Protein AF-A0A923R232-F1 (afdb_monomer_lite)

Secondary structure (DSSP, 8-state):
------HHHHHHHHHHHHHHHHTEEEEEEETTEE--EE-SSSTT-EEEEEESSHHHHHHH--GGGTT-EEEEEEHHHIIIIIIHHHHHTT-EEEES--TTS--EEEEHHHHHHHHHHHHHHTT-----SSSSSHHHHHHHHHHHHHHHHHHT-

Foldseek 3Di:
DDDPPDPQNVLLVVLLLLCLVVQKKKFWAAPVGTDKDDDPVDPPEIEGEIESDQVLNCLLCDDVNVRTHIDIDGNLCLLPPVLVVCQVVRYWYFYSAHNVRDHDTHRSLVSSLSSLVSCVVVVHADDHPPDPGSVRSNVVSVVVVVVVVVVVD

Structure (mmCIF, N/CA/C/O backbone):
data_AF-A0A923R232-F1
#
_entry.id   AF-A0A923R232-F1
#
loop_
_atom_site.group_PDB
_atom_site.id
_atom_site.type_symbol
_atom_site.label_atom_id
_atom_site.label_alt_id
_atom_site.label_comp_id
_atom_site.label_asym_id
_atom_site.label_entity_id
_atom_site.label_seq_id
_atom_site.pdbx_PDB_ins_code
_atom_site.Cartn_x
_atom_site.Cartn_y
_atom_site.Cartn_z
_atom_site.occupancy
_atom_site.B_iso_or_equiv
_atom_site.auth_seq_id
_atom_site.auth_comp_id
_atom_site.auth_asym_id
_atom_site.auth_atom_id
_atom_site.pdbx_PDB_model_num
ATOM 1 N N . MET A 1 1 ? -22.777 20.185 -8.044 1.00 39.91 1 MET A N 1
ATOM 2 C CA . MET A 1 1 ? -23.001 18.765 -8.375 1.00 39.91 1 MET A CA 1
ATOM 3 C C . MET A 1 1 ? -22.036 18.457 -9.513 1.00 39.91 1 MET A C 1
ATOM 5 O O . MET A 1 1 ? -22.392 18.659 -10.659 1.00 39.91 1 MET A O 1
ATOM 9 N N . SER A 1 2 ? -20.731 18.478 -9.242 1.00 53.06 2 SER A N 1
ATOM 10 C CA . SER A 1 2 ? -19.903 17.450 -8.578 1.00 53.06 2 SER A CA 1
ATOM 11 C C . SER A 1 2 ? -19.350 16.482 -9.621 1.00 53.06 2 SER A C 1
ATOM 13 O O . SER A 1 2 ? -20.073 16.134 -10.548 1.00 53.06 2 SER A O 1
ATOM 15 N N . ILE A 1 3 ? -18.122 16.018 -9.378 1.00 48.78 3 ILE A N 1
ATOM 16 C CA . ILE A 1 3 ? -17.389 14.970 -10.102 1.00 48.78 3 ILE A CA 1
ATOM 17 C C . ILE A 1 3 ? -16.492 15.502 -11.235 1.00 48.78 3 ILE A C 1
ATOM 19 O O . ILE A 1 3 ? -16.703 15.258 -12.417 1.00 48.78 3 ILE A O 1
ATOM 23 N N . ALA A 1 4 ? -15.443 16.217 -10.845 1.00 46.03 4 ALA A N 1
ATOM 24 C CA . ALA A 1 4 ? -14.109 15.815 -11.273 1.00 46.03 4 ALA A CA 1
ATOM 25 C C . ALA A 1 4 ? -13.391 15.435 -9.975 1.00 46.03 4 ALA A C 1
ATOM 27 O O . ALA A 1 4 ? -12.753 16.272 -9.346 1.00 46.03 4 ALA A O 1
ATOM 28 N N . GLU A 1 5 ? -13.642 14.222 -9.480 1.00 54.59 5 GLU A N 1
ATOM 29 C CA . GLU A 1 5 ? -12.650 13.588 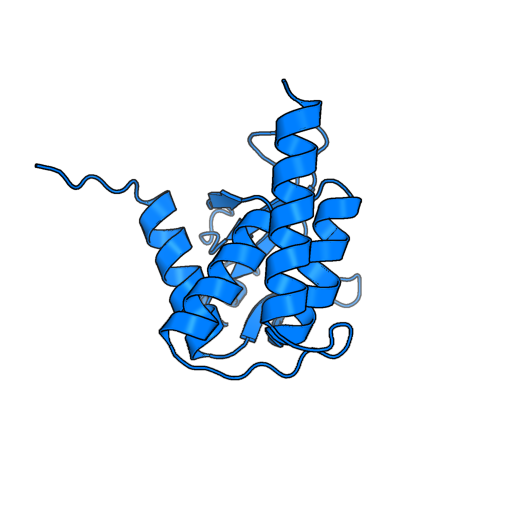-8.608 1.00 54.59 5 GLU A CA 1
ATOM 30 C C . GLU A 1 5 ? -11.377 13.542 -9.457 1.00 54.59 5 GLU A C 1
ATOM 32 O O . GLU A 1 5 ? -11.413 12.996 -10.562 1.00 54.59 5 GLU A O 1
ATOM 37 N N . SER A 1 6 ? -10.320 14.240 -9.034 1.00 65.81 6 SER A N 1
ATOM 38 C CA . SER A 1 6 ? -9.067 14.303 -9.793 1.00 65.81 6 SER A CA 1
ATOM 39 C C . SER A 1 6 ? -8.596 12.881 -10.101 1.00 65.81 6 SER A C 1
ATOM 41 O O . SER A 1 6 ? -8.705 12.013 -9.236 1.00 65.81 6 SER A O 1
ATOM 43 N N . ASP A 1 7 ? -8.043 12.631 -11.293 1.00 72.25 7 ASP A N 1
ATOM 44 C CA . ASP A 1 7 ? -7.530 11.307 -11.692 1.00 72.25 7 ASP A CA 1
ATOM 45 C C . ASP A 1 7 ? -6.644 10.660 -10.607 1.00 72.25 7 ASP A C 1
ATOM 47 O O . ASP A 1 7 ? -6.750 9.464 -10.345 1.00 72.25 7 ASP A O 1
ATOM 51 N N . ALA A 1 8 ? -5.863 11.471 -9.884 1.00 73.50 8 ALA A N 1
ATOM 52 C CA . ALA A 1 8 ? -5.045 11.041 -8.750 1.00 73.50 8 ALA A CA 1
ATOM 53 C C . ALA A 1 8 ? -5.855 10.478 -7.560 1.00 73.50 8 ALA A C 1
ATOM 55 O O . ALA A 1 8 ? -5.449 9.494 -6.940 1.00 73.50 8 ALA A O 1
ATOM 56 N N . GLU A 1 9 ? -7.008 11.067 -7.225 1.00 79.44 9 GLU A N 1
ATOM 57 C CA . GLU A 1 9 ? -7.868 10.570 -6.141 1.00 79.44 9 GLU A CA 1
ATOM 58 C C . GLU A 1 9 ? -8.528 9.243 -6.520 1.00 79.44 9 GLU A C 1
ATOM 60 O O . GLU A 1 9 ? -8.571 8.316 -5.705 1.00 79.44 9 GLU A O 1
ATOM 65 N N . LEU A 1 10 ? -8.981 9.121 -7.772 1.00 83.31 10 LEU A N 1
ATOM 66 C CA . LEU A 1 10 ? -9.542 7.877 -8.296 1.00 83.31 10 LEU A CA 1
ATOM 67 C C . LEU A 1 10 ? -8.496 6.762 -8.307 1.00 83.31 10 LEU A C 1
ATOM 69 O O . LEU A 1 10 ? -8.782 5.655 -7.844 1.00 83.31 10 LEU A O 1
ATOM 73 N N . GLN A 1 11 ? -7.281 7.057 -8.767 1.00 84.00 11 GLN A N 1
ATOM 74 C CA . GLN A 1 11 ? -6.172 6.108 -8.777 1.00 84.00 11 GLN A CA 1
ATOM 75 C C . GLN A 1 11 ? -5.807 5.657 -7.359 1.00 84.00 11 GLN A C 1
ATOM 77 O O . GLN A 1 11 ? -5.703 4.458 -7.094 1.00 84.00 11 GLN A O 1
ATOM 82 N N . LYS A 1 12 ? -5.722 6.598 -6.411 1.00 87.19 12 LYS A N 1
ATOM 83 C CA . LYS A 1 12 ? -5.518 6.296 -4.987 1.00 87.19 12 LYS A CA 1
ATOM 84 C C . LYS A 1 12 ? -6.586 5.364 -4.449 1.00 87.19 12 LYS A C 1
ATOM 86 O O . LYS A 1 12 ? -6.272 4.352 -3.820 1.00 87.19 12 LYS A O 1
ATOM 91 N N . GLN A 1 13 ? -7.850 5.674 -4.702 1.00 88.69 13 GLN A N 1
ATOM 92 C CA . GLN A 1 13 ? -8.952 4.855 -4.223 1.00 88.69 13 GLN A CA 1
ATOM 93 C C . GLN A 1 13 ? -8.944 3.459 -4.858 1.00 88.69 13 GLN A C 1
ATOM 95 O O . GLN A 1 13 ? -9.143 2.467 -4.155 1.00 88.69 13 GLN A O 1
ATOM 100 N N . GLN A 1 14 ? -8.665 3.356 -6.158 1.00 89.75 14 GLN A N 1
ATOM 101 C CA . GLN A 1 14 ? -8.525 2.072 -6.844 1.00 89.75 14 GLN A CA 1
ATOM 102 C C . GLN A 1 14 ? -7.374 1.248 -6.270 1.00 89.75 14 GLN A C 1
ATOM 104 O O . GLN A 1 14 ? -7.581 0.073 -5.963 1.00 89.75 14 GLN A O 1
ATOM 109 N N . PHE A 1 15 ? -6.210 1.860 -6.043 1.00 91.56 15 PHE A N 1
ATOM 110 C CA . PHE A 1 15 ? -5.067 1.206 -5.412 1.00 91.56 15 PHE A CA 1
ATOM 111 C C . PHE A 1 15 ? -5.438 0.633 -4.041 1.00 91.56 15 PHE A C 1
ATOM 113 O O . PHE A 1 15 ? -5.171 -0.539 -3.774 1.00 91.56 15 PHE A O 1
ATOM 120 N N . ILE A 1 16 ? -6.111 1.417 -3.194 1.00 92.25 16 ILE A N 1
ATOM 121 C CA . ILE A 1 16 ? -6.542 0.993 -1.853 1.00 92.25 16 ILE A CA 1
ATOM 122 C C . ILE A 1 16 ? -7.503 -0.198 -1.955 1.00 92.25 16 ILE A C 1
ATOM 124 O O . ILE A 1 16 ? -7.291 -1.228 -1.311 1.00 92.25 16 ILE A O 1
ATOM 128 N N . ILE A 1 17 ? -8.536 -0.093 -2.795 1.00 91.75 17 ILE A N 1
ATOM 129 C CA . ILE A 1 17 ? -9.534 -1.153 -2.979 1.00 91.75 17 ILE A CA 1
ATOM 130 C C . ILE A 1 17 ? -8.870 -2.438 -3.476 1.00 91.75 17 ILE A C 1
ATOM 132 O O . ILE A 1 17 ? -9.139 -3.507 -2.924 1.00 91.75 17 ILE A O 1
ATOM 136 N N . GLN A 1 18 ? -8.016 -2.352 -4.498 1.00 91.94 18 GLN A N 1
ATOM 137 C CA . GLN A 1 18 ? -7.325 -3.499 -5.092 1.00 91.94 18 GLN A CA 1
ATOM 138 C C . GLN A 1 18 ? -6.370 -4.150 -4.091 1.00 91.94 18 GLN A C 1
ATOM 140 O O . GLN A 1 18 ? -6.460 -5.357 -3.870 1.00 91.94 18 GLN A O 1
ATOM 145 N N . SER A 1 19 ? -5.544 -3.357 -3.410 1.00 92.06 19 SER A N 1
ATOM 146 C CA . SER A 1 19 ? -4.596 -3.832 -2.397 1.00 92.06 19 SER A CA 1
ATOM 147 C C . SER A 1 19 ? -5.300 -4.578 -1.265 1.00 92.06 19 SER A C 1
ATOM 149 O O . SER A 1 19 ? -4.894 -5.674 -0.873 1.00 92.06 19 SER A O 1
ATOM 151 N N . VAL A 1 20 ? -6.427 -4.045 -0.784 1.00 92.06 20 VAL A N 1
ATOM 152 C CA . VAL A 1 20 ? -7.263 -4.709 0.226 1.00 92.06 20 VAL A CA 1
ATOM 153 C C . VAL A 1 20 ? -7.940 -5.960 -0.339 1.00 92.06 20 VAL A C 1
ATOM 155 O O . VAL A 1 20 ? -7.975 -7.004 0.320 1.00 92.06 20 VAL A O 1
ATOM 158 N N . THR A 1 21 ? -8.440 -5.903 -1.573 1.00 91.00 21 THR A N 1
ATOM 159 C CA . THR A 1 21 ? -9.109 -7.031 -2.244 1.00 91.00 21 THR A CA 1
ATOM 160 C C . THR A 1 21 ? -8.154 -8.199 -2.471 1.00 91.00 21 THR A C 1
ATOM 162 O O . THR A 1 21 ? -8.532 -9.347 -2.234 1.00 91.00 21 THR A O 1
ATOM 165 N N . GLN A 1 22 ? -6.909 -7.930 -2.848 1.00 89.75 22 GLN A N 1
ATOM 166 C CA . GLN A 1 22 ? -5.884 -8.955 -3.030 1.00 89.75 22 GLN A CA 1
ATOM 167 C C . GLN A 1 22 ? -5.201 -9.342 -1.712 1.00 89.75 22 GLN A C 1
ATOM 169 O O . GLN A 1 22 ? -4.692 -10.453 -1.597 1.00 89.75 22 GLN A O 1
ATOM 174 N N . GLY A 1 23 ? -5.220 -8.459 -0.709 1.00 89.75 23 GLY A N 1
ATOM 175 C CA . GLY A 1 23 ? -4.500 -8.643 0.554 1.00 89.75 23 GLY A CA 1
ATOM 176 C C . GLY A 1 23 ? -2.983 -8.497 0.412 1.00 89.75 23 GLY A C 1
ATOM 177 O O . GLY A 1 23 ? -2.244 -8.939 1.288 1.00 89.75 23 GLY A O 1
ATOM 178 N N . LYS A 1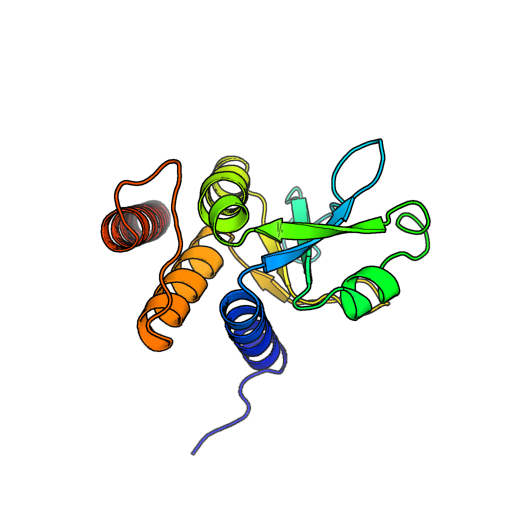 24 ? -2.525 -7.893 -0.685 1.00 92.75 24 LYS A N 1
ATOM 179 C CA . LYS A 1 24 ? -1.117 -7.693 -1.018 1.00 92.75 24 LYS A CA 1
ATOM 180 C C . LYS A 1 24 ? -0.951 -6.421 -1.837 1.00 92.75 24 LYS A C 1
ATOM 182 O O . LYS A 1 24 ? -1.872 -6.029 -2.550 1.00 92.75 24 LYS A O 1
ATOM 187 N N . VAL A 1 25 ? 0.223 -5.823 -1.736 1.00 93.50 25 VAL A N 1
ATOM 188 C CA . VAL A 1 25 ? 0.685 -4.726 -2.591 1.00 93.50 25 VAL A CA 1
ATOM 189 C C . VAL A 1 25 ? 1.876 -5.211 -3.399 1.00 93.50 25 VAL A C 1
ATOM 191 O O . VAL A 1 25 ? 2.556 -6.151 -2.989 1.00 93.50 25 VAL A O 1
ATOM 194 N N . TRP A 1 26 ? 2.130 -4.603 -4.546 1.00 94.06 26 TRP A N 1
ATOM 195 C CA . TRP A 1 26 ? 3.270 -4.950 -5.385 1.00 94.06 26 TRP A CA 1
ATOM 196 C C . TRP A 1 26 ? 4.302 -3.837 -5.336 1.00 94.06 26 TRP A C 1
ATOM 198 O O . TRP A 1 26 ? 3.950 -2.665 -5.314 1.00 94.06 26 TRP A O 1
ATOM 208 N N . GLY A 1 27 ? 5.573 -4.201 -5.315 1.00 92.81 27 GLY A N 1
ATOM 209 C CA . GLY A 1 27 ? 6.690 -3.280 -5.480 1.00 92.81 27 GLY A CA 1
ATOM 210 C C . GLY A 1 27 ? 7.738 -3.918 -6.378 1.00 92.81 27 GLY A C 1
ATOM 211 O O . GLY A 1 27 ? 7.652 -5.107 -6.692 1.00 92.81 27 GLY A O 1
ATOM 212 N N . LEU A 1 28 ? 8.740 -3.150 -6.782 1.00 92.44 28 LEU A N 1
ATOM 213 C CA . LEU A 1 28 ? 9.867 -3.671 -7.541 1.00 92.44 28 LEU A CA 1
ATOM 214 C C . LEU A 1 28 ? 11.023 -3.974 -6.589 1.00 92.44 28 LEU A C 1
ATOM 216 O O . LEU A 1 28 ? 11.386 -3.159 -5.743 1.00 92.44 28 LEU A O 1
ATOM 220 N N . HIS A 1 29 ? 11.603 -5.166 -6.715 1.00 93.00 29 HIS A N 1
ATOM 221 C CA . HIS A 1 29 ? 12.698 -5.626 -5.866 1.00 93.00 29 HIS A CA 1
ATOM 222 C C . HIS A 1 29 ? 13.789 -6.307 -6.695 1.00 93.00 29 HIS A C 1
ATOM 224 O O . HIS A 1 29 ? 13.505 -7.153 -7.545 1.00 93.00 29 HIS A O 1
ATOM 230 N N . CYS A 1 30 ? 15.046 -5.997 -6.396 1.00 91.06 30 CYS A N 1
ATOM 231 C CA . CYS A 1 30 ? 16.229 -6.648 -6.958 1.00 91.06 30 CYS A CA 1
ATOM 232 C C . CYS A 1 30 ? 17.178 -7.118 -5.838 1.00 91.06 30 CYS A C 1
ATOM 234 O O . CYS A 1 30 ? 16.869 -7.000 -4.655 1.00 91.06 30 CYS A O 1
ATOM 236 N N . GLU A 1 31 ? 18.349 -7.659 -6.182 1.00 87.12 31 GLU A N 1
ATOM 237 C CA . GLU A 1 31 ? 19.351 -8.094 -5.190 1.00 87.12 31 GLU A CA 1
ATOM 238 C C . GLU A 1 31 ? 19.885 -6.948 -4.309 1.00 87.12 31 GLU A C 1
ATOM 240 O O . GLU A 1 31 ? 20.351 -7.199 -3.201 1.00 87.12 31 GLU A O 1
ATOM 245 N N . GLN A 1 32 ? 19.793 -5.699 -4.778 1.00 83.44 32 GLN A N 1
ATOM 246 C CA . GLN A 1 32 ? 20.235 -4.511 -4.040 1.00 83.44 32 GLN A CA 1
ATOM 247 C C . GLN A 1 32 ? 19.160 -3.949 -3.095 1.00 83.44 32 GLN A C 1
ATOM 249 O O . GLN A 1 32 ? 19.486 -3.152 -2.220 1.00 83.44 32 GLN A O 1
ATOM 254 N N . GLY A 1 33 ? 17.898 -4.371 -3.236 1.00 88.00 33 GLY A N 1
ATOM 255 C CA . GLY A 1 33 ? 16.783 -3.900 -2.414 1.00 88.00 33 GLY A CA 1
ATOM 256 C C . GLY A 1 33 ? 15.539 -3.537 -3.224 1.00 88.00 33 GLY A C 1
ATOM 257 O O . GLY A 1 33 ? 15.328 -4.031 -4.334 1.00 88.00 33 GLY A O 1
ATOM 258 N N . TRP A 1 34 ? 14.695 -2.691 -2.635 1.00 91.00 34 TRP A N 1
ATOM 259 C CA . TRP A 1 34 ? 13.450 -2.208 -3.237 1.00 91.00 34 TRP A CA 1
ATOM 260 C C . TRP A 1 34 ? 13.679 -0.946 -4.070 1.00 91.00 34 TRP A C 1
ATOM 262 O O . TRP A 1 34 ? 14.535 -0.123 -3.738 1.00 91.00 34 TRP A O 1
ATOM 272 N N . SER A 1 35 ? 12.903 -0.796 -5.142 1.00 90.06 35 SER A N 1
ATOM 273 C 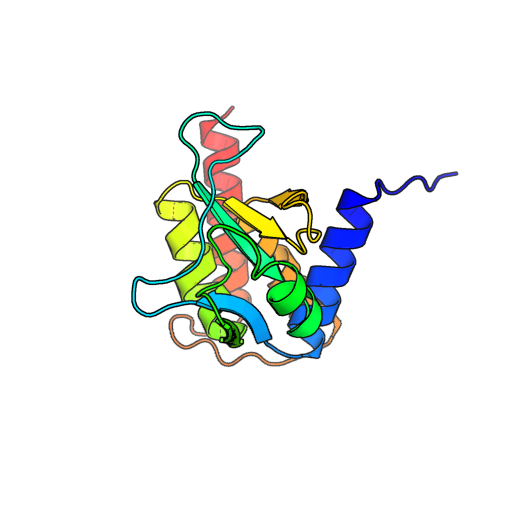CA . SER A 1 35 ? 12.909 0.397 -5.991 1.00 90.06 35 SER A CA 1
ATOM 274 C C . SER A 1 35 ? 12.540 1.623 -5.173 1.00 90.06 35 SER A C 1
ATOM 276 O O . SER A 1 35 ? 11.549 1.586 -4.454 1.00 90.06 35 SER A O 1
ATOM 278 N N . ASN A 1 36 ? 13.290 2.701 -5.321 1.00 90.62 36 ASN A N 1
ATOM 279 C CA . ASN A 1 36 ? 12.971 4.011 -4.774 1.00 90.62 36 ASN A CA 1
ATOM 280 C C . ASN A 1 36 ? 13.304 5.071 -5.825 1.00 90.62 36 ASN A C 1
ATOM 282 O O . ASN A 1 36 ? 14.084 4.806 -6.743 1.00 90.62 36 ASN A O 1
ATOM 286 N N . ALA A 1 37 ? 12.675 6.228 -5.698 1.00 88.75 37 ALA A N 1
ATOM 287 C CA . ALA A 1 37 ? 12.883 7.393 -6.542 1.00 88.75 37 ALA A CA 1
ATOM 288 C C . ALA A 1 37 ? 12.878 8.654 -5.675 1.00 88.75 37 ALA A C 1
ATOM 290 O O . ALA A 1 37 ? 12.357 8.645 -4.559 1.00 88.75 37 ALA A O 1
ATOM 291 N N . ASP A 1 38 ? 13.460 9.730 -6.179 1.00 88.81 38 ASP A N 1
ATOM 292 C CA . ASP A 1 38 ? 13.277 11.064 -5.622 1.00 88.81 38 ASP A CA 1
ATOM 293 C C . ASP A 1 38 ? 11.849 11.573 -5.858 1.00 88.81 38 ASP A C 1
ATOM 295 O O . ASP A 1 38 ? 11.213 11.277 -6.873 1.00 88.81 38 ASP A O 1
ATOM 299 N N . SER A 1 39 ? 11.324 12.304 -4.875 1.00 86.00 39 SER A N 1
ATOM 300 C CA . SER A 1 39 ? 10.022 12.949 -4.988 1.00 86.00 39 SER A CA 1
ATOM 301 C C . SER A 1 39 ? 10.089 14.095 -5.988 1.00 86.00 39 SER A C 1
ATOM 303 O O . SER A 1 39 ? 11.019 14.903 -5.967 1.00 86.00 39 SER A O 1
ATOM 305 N N . CYS A 1 40 ? 9.081 14.187 -6.854 1.00 76.69 40 CYS A N 1
ATOM 306 C CA . CYS A 1 40 ? 8.994 15.276 -7.827 1.00 76.69 40 CYS A CA 1
ATOM 307 C C . CYS A 1 40 ? 8.543 16.593 -7.179 1.00 76.69 40 CYS A C 1
ATOM 309 O O . CYS A 1 40 ? 8.918 17.668 -7.651 1.00 76.69 40 CYS A O 1
ATOM 311 N N . ASP A 1 41 ? 7.732 16.509 -6.121 1.00 75.69 41 ASP A N 1
ATOM 312 C CA . ASP A 1 41 ? 7.139 17.664 -5.437 1.00 75.69 41 ASP A CA 1
ATOM 313 C C . ASP A 1 41 ? 7.964 18.126 -4.221 1.00 75.69 41 ASP A C 1
ATOM 315 O O . ASP A 1 41 ? 7.970 19.315 -3.892 1.00 75.69 41 ASP A O 1
ATOM 319 N N . LEU A 1 42 ? 8.679 17.211 -3.552 1.00 76.38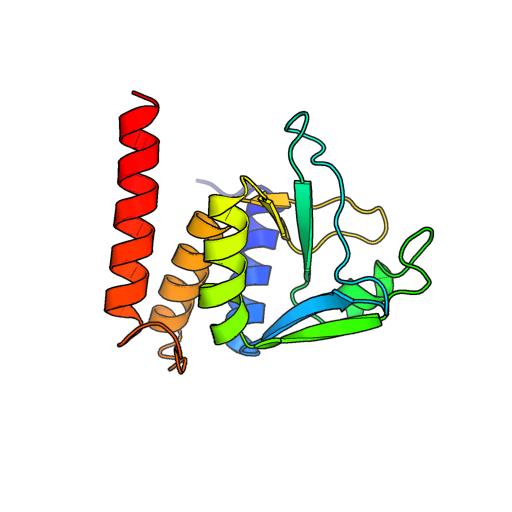 42 LEU A N 1
ATOM 320 C CA . LEU A 1 42 ? 9.418 17.493 -2.320 1.00 76.38 42 LEU A CA 1
ATOM 321 C C . LEU A 1 42 ? 10.928 17.266 -2.482 1.00 76.38 42 LEU A C 1
ATOM 323 O O . LEU A 1 42 ? 11.401 16.146 -2.657 1.00 76.38 42 LEU A O 1
ATOM 327 N N . GLU A 1 43 ? 11.709 18.340 -2.345 1.00 76.69 43 GLU A N 1
ATOM 328 C CA . GLU A 1 43 ? 13.173 18.255 -2.348 1.00 76.69 43 GLU A CA 1
ATOM 329 C C . GLU A 1 43 ? 13.684 17.392 -1.177 1.00 76.69 43 GLU A C 1
ATOM 331 O O . GLU A 1 43 ? 13.179 17.479 -0.057 1.00 76.69 43 GLU A O 1
ATOM 336 N N . ASP A 1 44 ? 14.699 16.563 -1.444 1.00 80.81 44 ASP A N 1
ATOM 337 C CA . ASP A 1 44 ? 15.334 15.640 -0.480 1.00 80.81 44 ASP A CA 1
ATOM 338 C C . ASP A 1 44 ? 14.398 14.558 0.100 1.00 80.81 44 ASP A C 1
ATOM 340 O O . ASP A 1 44 ? 14.726 13.894 1.080 1.00 80.81 44 ASP A O 1
ATOM 344 N N . THR A 1 45 ? 13.230 14.345 -0.513 1.00 88.19 45 THR A N 1
ATOM 345 C CA . THR A 1 45 ? 12.274 13.319 -0.084 1.00 88.19 45 THR A CA 1
ATOM 346 C C . THR A 1 45 ? 12.340 12.105 -0.997 1.00 88.19 45 THR A C 1
ATOM 348 O O . THR A 1 45 ? 12.299 12.221 -2.219 1.00 88.19 45 THR A O 1
ATOM 351 N N . VAL A 1 46 ? 12.426 10.920 -0.398 1.00 91.31 46 VAL A N 1
ATOM 352 C CA . VAL A 1 46 ? 12.426 9.652 -1.133 1.00 91.31 46 VAL A CA 1
ATOM 353 C C . VAL A 1 46 ? 10.996 9.137 -1.263 1.00 91.31 46 VAL A C 1
ATOM 355 O O . VAL A 1 46 ? 10.163 9.316 -0.371 1.00 91.31 46 VAL A O 1
ATOM 358 N N . VAL A 1 47 ? 10.718 8.451 -2.364 1.00 91.94 47 VAL A N 1
ATOM 359 C CA . VAL A 1 47 ? 9.440 7.813 -2.655 1.00 91.94 47 VAL A CA 1
ATOM 360 C C . VAL A 1 47 ? 9.664 6.347 -2.982 1.00 91.94 47 VAL A C 1
ATOM 362 O O . VAL A 1 47 ? 10.450 6.001 -3.865 1.00 91.94 47 VAL A O 1
ATOM 365 N N . TYR A 1 48 ? 8.935 5.468 -2.299 1.00 92.56 48 TYR A N 1
ATOM 366 C CA . TYR A 1 48 ? 8.828 4.070 -2.713 1.00 92.56 48 TYR A CA 1
ATOM 367 C C . TYR A 1 48 ? 7.582 3.891 -3.584 1.00 92.56 48 TYR A C 1
ATOM 369 O O . TYR A 1 48 ? 6.472 4.096 -3.084 1.00 92.56 48 TYR A O 1
ATOM 377 N N . PRO A 1 49 ? 7.728 3.506 -4.863 1.00 91.62 49 PRO A N 1
ATOM 378 C CA . PRO A 1 49 ? 6.602 3.195 -5.724 1.00 91.62 49 PRO A CA 1
ATOM 379 C C . PRO A 1 49 ? 6.024 1.811 -5.397 1.00 91.62 49 PRO A C 1
ATOM 381 O O . PRO A 1 49 ? 6.735 0.807 -5.288 1.00 91.62 49 PRO A O 1
ATOM 384 N N . PHE A 1 50 ? 4.704 1.766 -5.274 1.00 93.38 50 PHE A N 1
ATOM 385 C CA . PHE A 1 50 ? 3.902 0.574 -5.058 1.00 93.38 50 PHE A CA 1
ATOM 386 C C . PHE A 1 50 ? 2.773 0.515 -6.079 1.00 93.38 50 PHE A C 1
ATOM 388 O O . PHE A 1 50 ? 2.160 1.523 -6.422 1.00 93.38 50 PHE A O 1
ATOM 395 N N . TRP A 1 51 ? 2.434 -0.691 -6.511 1.00 92.88 51 TRP A N 1
ATOM 396 C CA . TRP A 1 51 ? 1.406 -0.949 -7.507 1.00 92.88 51 TRP A CA 1
ATOM 397 C C . TRP A 1 51 ? 0.307 -1.845 -6.964 1.00 92.88 51 TRP A C 1
ATOM 399 O O . TRP A 1 51 ? 0.514 -2.707 -6.103 1.00 92.88 51 TRP A O 1
ATOM 409 N N . SER A 1 52 ? -0.888 -1.637 -7.505 1.00 90.12 52 SER A N 1
ATOM 410 C CA . SER A 1 52 ? -2.066 -2.429 -7.164 1.00 90.12 52 SER A CA 1
ATOM 411 C C . SER A 1 52 ? -2.013 -3.851 -7.741 1.00 90.12 52 SER A C 1
ATOM 413 O O . SER A 1 52 ? -2.662 -4.761 -7.220 1.00 90.12 52 SER A O 1
ATOM 415 N N . THR A 1 53 ? -1.231 -4.063 -8.804 1.00 89.19 53 THR A N 1
ATOM 416 C CA . THR A 1 53 ? -1.110 -5.338 -9.523 1.00 89.19 53 THR A CA 1
ATOM 417 C C . THR A 1 53 ? 0.328 -5.618 -9.963 1.00 89.19 53 THR A C 1
ATOM 419 O O . THR A 1 53 ? 1.132 -4.701 -10.131 1.00 89.19 53 THR A O 1
ATOM 422 N N . GLU A 1 54 ? 0.638 -6.902 -10.178 1.00 92.25 54 GLU A N 1
ATOM 423 C CA . GLU A 1 54 ? 1.936 -7.359 -10.697 1.00 92.25 54 GLU A CA 1
ATOM 424 C C . GLU A 1 54 ? 2.231 -6.776 -12.081 1.00 92.25 54 GLU A C 1
ATOM 426 O O . GLU A 1 54 ? 3.349 -6.353 -12.347 1.00 92.25 54 GLU A O 1
ATOM 431 N N . GLU A 1 55 ? 1.217 -6.730 -12.949 1.00 90.12 55 GLU A N 1
ATOM 432 C CA . GLU A 1 55 ? 1.352 -6.280 -14.334 1.00 90.12 55 GLU A CA 1
ATOM 433 C C . GLU A 1 55 ? 1.807 -4.821 -14.404 1.00 90.12 55 GLU A C 1
ATOM 435 O O . GLU A 1 55 ? 2.706 -4.495 -15.173 1.00 90.12 55 GLU A O 1
ATOM 440 N N . LEU A 1 56 ? 1.239 -3.954 -13.561 1.00 88.38 56 LEU A N 1
ATOM 441 C CA . LEU A 1 56 ? 1.635 -2.548 -13.497 1.00 88.38 56 LEU A CA 1
ATOM 442 C C . LEU A 1 56 ? 3.071 -2.388 -12.993 1.00 88.38 56 LEU A C 1
ATOM 444 O O . LEU A 1 56 ? 3.851 -1.670 -13.612 1.00 88.38 56 LEU A O 1
ATOM 448 N N . ALA A 1 57 ? 3.449 -3.122 -11.943 1.00 89.75 57 ALA A N 1
ATOM 449 C CA . ALA A 1 57 ? 4.830 -3.130 -11.466 1.00 89.75 57 ALA A CA 1
ATOM 450 C C . ALA A 1 57 ? 5.799 -3.610 -12.561 1.00 89.75 57 ALA A C 1
ATOM 452 O O . ALA A 1 57 ? 6.822 -2.978 -12.806 1.00 89.75 57 ALA A O 1
ATOM 453 N N . GLN A 1 58 ? 5.455 -4.686 -13.274 1.00 90.12 58 GLN A N 1
ATOM 454 C CA . GLN A 1 58 ? 6.262 -5.228 -14.369 1.00 90.12 58 GLN A CA 1
ATOM 455 C C . GLN A 1 58 ? 6.406 -4.240 -15.535 1.00 90.12 58 GLN A C 1
ATOM 457 O O . GLN A 1 58 ? 7.464 -4.189 -16.157 1.00 90.12 58 GLN A O 1
ATOM 462 N N . LEU A 1 59 ? 5.370 -3.452 -15.836 1.00 89.25 59 LEU A N 1
ATOM 463 C CA . LEU A 1 59 ? 5.430 -2.408 -16.865 1.00 89.25 59 LEU A CA 1
ATOM 464 C C . LEU A 1 59 ? 6.377 -1.264 -16.483 1.00 89.25 59 LEU A C 1
ATOM 466 O O . LEU A 1 59 ? 6.953 -0.644 -17.373 1.00 89.25 59 LEU A O 1
ATOM 470 N N . CYS A 1 60 ? 6.549 -1.004 -15.188 1.00 87.69 60 CYS A N 1
ATOM 471 C CA . CYS A 1 60 ? 7.499 -0.021 -14.672 1.00 87.69 60 CYS A CA 1
ATOM 472 C C . CYS A 1 60 ? 8.918 -0.577 -14.490 1.00 87.69 60 CYS A C 1
ATOM 474 O O . CYS A 1 60 ? 9.830 0.200 -14.226 1.00 87.69 60 CYS A O 1
ATOM 476 N N . ALA A 1 61 ? 9.139 -1.886 -14.652 1.00 87.81 61 ALA A N 1
ATOM 477 C CA . ALA A 1 61 ? 10.469 -2.499 -14.639 1.00 87.81 61 ALA A CA 1
ATOM 478 C C . ALA A 1 61 ? 11.228 -2.204 -15.950 1.00 87.81 61 ALA A C 1
ATOM 480 O O . ALA A 1 61 ? 11.543 -3.103 -16.732 1.00 87.81 61 ALA A O 1
ATOM 481 N N . VAL A 1 62 ? 11.475 -0.921 -16.209 1.00 85.19 62 VAL A N 1
ATOM 482 C CA . VAL A 1 62 ? 12.154 -0.378 -17.393 1.00 85.19 62 VAL A CA 1
ATOM 483 C C . VAL A 1 62 ? 13.333 0.497 -16.969 1.00 85.19 62 VAL A C 1
ATOM 485 O O . VAL A 1 62 ? 13.461 0.847 -15.798 1.00 85.19 62 VAL A O 1
ATOM 488 N N . ASP A 1 63 ? 14.230 0.805 -17.907 1.00 84.25 63 ASP A N 1
ATOM 489 C CA . ASP A 1 63 ? 15.442 1.603 -17.686 1.00 84.25 63 ASP A CA 1
ATOM 490 C C . ASP A 1 63 ? 16.234 1.140 -16.447 1.00 84.25 63 ASP A C 1
ATOM 492 O O . ASP A 1 63 ? 16.697 -0.005 -16.413 1.00 84.25 63 ASP A O 1
ATOM 496 N N . GLU A 1 64 ? 16.363 1.980 -15.420 1.00 81.75 64 GLU A N 1
ATOM 497 C CA . GLU A 1 64 ? 17.090 1.691 -14.175 1.00 81.75 64 GLU A CA 1
ATOM 498 C C . GLU A 1 64 ? 16.451 0.563 -13.357 1.00 81.75 64 GLU A C 1
ATOM 500 O O . GLU A 1 64 ? 17.139 -0.156 -12.624 1.00 81.75 64 GLU A O 1
ATOM 505 N N . TRP A 1 65 ? 15.148 0.344 -13.535 1.00 87.00 65 TRP A N 1
ATOM 506 C CA . TRP A 1 65 ? 14.413 -0.748 -12.912 1.00 87.00 65 TRP A CA 1
ATOM 507 C C . TRP A 1 65 ? 14.298 -1.994 -13.796 1.00 87.00 65 TRP A C 1
ATOM 509 O O . TRP A 1 65 ? 13.668 -2.966 -13.390 1.00 87.00 65 TRP A O 1
ATOM 519 N N . SER A 1 66 ? 14.969 -2.043 -14.954 1.00 86.44 66 SER A N 1
ATOM 520 C CA . SER A 1 66 ? 14.949 -3.219 -15.850 1.00 86.44 66 SER A CA 1
ATOM 521 C C . SER A 1 66 ? 15.460 -4.509 -15.196 1.00 86.44 66 SER A C 1
ATOM 523 O O . SER A 1 66 ? 15.136 -5.607 -15.641 1.00 86.44 66 SER A O 1
ATOM 525 N N . VAL A 1 67 ? 16.295 -4.392 -14.159 1.00 89.31 67 VAL A N 1
ATOM 526 C CA . VAL A 1 67 ? 16.826 -5.533 -13.387 1.00 89.31 67 VAL A CA 1
ATOM 527 C C . VAL A 1 67 ? 15.961 -5.897 -12.178 1.00 89.31 67 VAL A C 1
ATOM 529 O O . VAL A 1 67 ? 16.269 -6.850 -11.462 1.00 89.31 67 VAL A O 1
ATOM 532 N N . TYR A 1 68 ? 14.903 -5.130 -11.917 1.00 91.31 68 TYR A N 1
ATOM 533 C CA . TYR A 1 68 ? 13.999 -5.356 -10.802 1.00 91.31 68 TYR A CA 1
ATOM 534 C C . TYR A 1 68 ? 12.871 -6.281 -11.242 1.00 91.31 68 TYR A C 1
ATOM 536 O O . TYR A 1 68 ? 12.407 -6.241 -12.379 1.00 91.31 68 TYR A O 1
ATOM 544 N N . ALA A 1 69 ? 12.417 -7.118 -10.315 1.00 91.06 69 ALA A N 1
ATOM 545 C CA . ALA A 1 69 ? 11.275 -7.990 -10.525 1.00 91.06 69 ALA A CA 1
ATOM 546 C C . ALA A 1 69 ? 10.106 -7.538 -9.639 1.00 91.06 69 ALA A C 1
ATOM 548 O O . ALA A 1 69 ? 10.336 -7.113 -8.498 1.00 91.06 69 ALA A O 1
ATOM 549 N N . PRO A 1 70 ? 8.855 -7.649 -10.119 1.00 93.38 70 PRO A N 1
ATOM 550 C CA . PRO A 1 70 ? 7.689 -7.390 -9.299 1.00 93.38 70 PRO A CA 1
ATOM 551 C C . PRO A 1 70 ? 7.647 -8.406 -8.162 1.00 93.38 70 PRO A C 1
ATOM 553 O O . PRO A 1 70 ? 7.718 -9.622 -8.353 1.00 93.38 70 PRO A O 1
ATOM 556 N N . LYS A 1 71 ? 7.542 -7.888 -6.947 1.00 94.06 71 LYS A N 1
ATOM 557 C CA . LYS A 1 71 ? 7.488 -8.668 -5.723 1.00 94.06 71 LYS A CA 1
ATOM 558 C C . LYS A 1 71 ? 6.308 -8.194 -4.902 1.00 94.06 71 LYS A C 1
ATOM 560 O O . LYS A 1 71 ? 6.145 -7.001 -4.651 1.00 94.06 71 LYS A O 1
ATOM 565 N N . TYR A 1 72 ? 5.482 -9.143 -4.485 1.00 92.94 72 TYR A N 1
ATOM 566 C CA . TYR A 1 72 ? 4.369 -8.834 -3.611 1.00 92.94 72 TYR A CA 1
ATOM 567 C C . TYR A 1 72 ? 4.846 -8.672 -2.163 1.00 92.94 72 TYR A C 1
ATOM 569 O O . TYR A 1 72 ? 5.765 -9.353 -1.704 1.00 92.94 72 TYR A O 1
ATOM 577 N N . LEU A 1 73 ? 4.171 -7.785 -1.449 1.00 92.06 73 LEU A N 1
ATOM 578 C CA . LEU A 1 73 ? 4.245 -7.568 -0.014 1.00 92.06 73 LEU A CA 1
ATOM 579 C C . LEU A 1 73 ? 2.867 -7.850 0.565 1.00 92.06 73 LEU A C 1
ATOM 581 O O . LEU A 1 73 ? 1.860 -7.326 0.085 1.00 92.06 73 LEU A O 1
ATOM 585 N N . ASP A 1 74 ? 2.812 -8.679 1.602 1.00 92.75 74 ASP A N 1
ATOM 586 C CA . ASP A 1 74 ? 1.575 -8.896 2.341 1.00 92.75 74 ASP A CA 1
ATOM 587 C C . ASP A 1 74 ? 1.068 -7.574 2.913 1.00 92.75 74 ASP A C 1
ATOM 589 O O . ASP A 1 74 ? 1.837 -6.785 3.466 1.00 92.75 74 ASP A O 1
ATOM 593 N N . LEU A 1 75 ? -0.244 -7.348 2.845 1.00 90.81 75 LEU A N 1
ATOM 594 C CA . LEU A 1 75 ? -0.832 -6.095 3.312 1.00 90.81 75 LEU A CA 1
ATOM 595 C C . LEU A 1 75 ? -0.529 -5.829 4.795 1.00 90.81 75 LEU A C 1
ATOM 597 O O . LEU A 1 75 ? -0.294 -4.689 5.171 1.00 90.81 75 LEU A O 1
ATOM 601 N N . SER A 1 76 ? -0.478 -6.866 5.638 1.00 91.38 76 SER A N 1
ATOM 602 C CA . SER A 1 76 ? -0.047 -6.729 7.038 1.00 91.38 76 SER A CA 1
ATOM 603 C C . SER A 1 76 ? 1.384 -6.206 7.149 1.00 91.38 76 SER A C 1
ATOM 605 O O . SER A 1 76 ? 1.663 -5.313 7.937 1.00 91.38 76 SER A O 1
ATOM 607 N N . GLU A 1 77 ? 2.297 -6.747 6.342 1.00 91.38 77 GLU A N 1
ATOM 608 C CA . GLU A 1 77 ? 3.703 -6.353 6.384 1.00 91.38 77 GLU A CA 1
ATOM 609 C C . GLU A 1 77 ? 3.892 -4.937 5.849 1.00 91.38 77 GLU A C 1
ATOM 611 O O . GLU A 1 77 ? 4.630 -4.151 6.444 1.00 91.38 77 GLU A O 1
ATOM 616 N N . PHE A 1 78 ? 3.170 -4.598 4.783 1.00 92.31 78 PHE A N 1
ATOM 617 C CA . PHE A 1 78 ? 3.132 -3.252 4.241 1.00 92.31 78 PHE A CA 1
ATOM 618 C C . PHE A 1 78 ? 2.643 -2.242 5.286 1.00 92.31 78 PHE A C 1
ATOM 620 O O . PHE A 1 78 ? 3.308 -1.251 5.548 1.00 92.31 78 PHE A O 1
ATOM 627 N N . LEU A 1 79 ? 1.532 -2.518 5.964 1.00 91.31 79 LEU A N 1
ATOM 628 C CA . LEU A 1 79 ? 0.988 -1.601 6.962 1.00 91.31 79 LEU A CA 1
ATOM 629 C C . LEU A 1 79 ? 1.930 -1.403 8.158 1.00 91.31 79 LEU A C 1
ATOM 631 O O . LEU A 1 79 ? 2.168 -0.275 8.577 1.00 91.31 79 LEU A O 1
ATOM 635 N N . GLU A 1 80 ? 2.463 -2.485 8.722 1.00 89.94 80 GLU A N 1
ATOM 636 C CA . GLU A 1 80 ? 3.160 -2.414 10.010 1.00 89.94 80 GLU A CA 1
ATOM 637 C C . GLU A 1 80 ? 4.655 -2.103 9.886 1.00 89.94 80 GLU A C 1
ATOM 639 O O . GLU A 1 80 ? 5.203 -1.429 10.755 1.00 89.94 80 GLU A O 1
ATOM 644 N N . ASN A 1 81 ? 5.321 -2.597 8.835 1.00 89.56 81 ASN A N 1
ATOM 645 C CA . ASN A 1 81 ? 6.756 -2.381 8.636 1.00 89.56 81 ASN A CA 1
ATOM 646 C C . ASN A 1 81 ? 7.023 -1.256 7.642 1.00 89.56 81 ASN A C 1
ATOM 648 O O . ASN A 1 81 ? 7.844 -0.388 7.925 1.00 89.56 81 ASN A O 1
ATOM 652 N N . TRP A 1 82 ? 6.325 -1.253 6.504 1.00 92.12 82 TRP A N 1
ATOM 653 C CA . TRP A 1 82 ? 6.576 -0.260 5.462 1.00 92.12 82 TRP A CA 1
ATOM 654 C C . TRP A 1 82 ? 5.961 1.080 5.808 1.00 92.12 82 TRP A C 1
ATOM 656 O O . TRP A 1 82 ? 6.702 2.038 5.963 1.00 92.12 82 TRP A O 1
ATOM 666 N N . CYS A 1 83 ? 4.646 1.166 6.008 1.00 92.00 83 CYS A N 1
ATOM 667 C CA . CYS A 1 83 ? 4.005 2.459 6.211 1.00 92.00 83 CYS A CA 1
ATOM 668 C C . CYS A 1 83 ? 4.554 3.188 7.444 1.00 92.00 83 CYS A C 1
ATOM 670 O O . CYS A 1 83 ? 4.870 4.370 7.376 1.00 92.00 83 CYS A O 1
ATOM 672 N N . VAL A 1 84 ? 4.727 2.472 8.558 1.00 90.25 84 VAL A N 1
ATOM 673 C CA . VAL A 1 84 ? 5.287 3.047 9.791 1.00 90.25 84 VAL A CA 1
ATOM 674 C C . VAL A 1 84 ? 6.781 3.359 9.653 1.00 90.25 84 VAL A C 1
ATOM 676 O O . VAL A 1 84 ? 7.245 4.349 10.215 1.00 90.25 84 VAL A O 1
ATOM 679 N N . GLY A 1 85 ? 7.548 2.521 8.948 1.00 90.81 85 GLY A N 1
ATOM 680 C CA . GLY A 1 85 ? 8.982 2.731 8.723 1.00 90.81 85 GLY A CA 1
ATOM 681 C C . GLY A 1 85 ? 9.249 3.924 7.811 1.00 90.81 85 GLY A C 1
ATOM 682 O O . GLY A 1 85 ? 9.958 4.844 8.203 1.00 90.81 85 GLY A O 1
ATOM 683 N N . MET A 1 86 ? 8.588 3.947 6.654 1.00 92.19 86 MET A N 1
ATOM 684 C CA . MET A 1 86 ? 8.664 5.025 5.670 1.00 92.19 86 MET A CA 1
ATOM 685 C C . MET A 1 86 ? 8.340 6.372 6.299 1.00 92.19 86 MET A C 1
ATOM 687 O O . MET A 1 86 ? 9.083 7.326 6.131 1.00 92.19 86 MET A O 1
ATOM 691 N N . TYR A 1 87 ? 7.279 6.432 7.096 1.00 90.12 87 TYR A N 1
ATOM 692 C CA . TYR A 1 87 ? 6.910 7.647 7.802 1.00 90.12 87 TYR A CA 1
ATOM 693 C C . TYR A 1 87 ? 8.015 8.174 8.727 1.00 90.12 87 TYR A C 1
ATOM 695 O O . TYR A 1 87 ? 8.330 9.359 8.710 1.00 90.12 87 TYR A O 1
ATOM 703 N N . LYS A 1 88 ? 8.651 7.291 9.508 1.00 88.31 88 LYS A N 1
ATOM 704 C CA . LYS A 1 88 ? 9.740 7.681 10.422 1.00 88.31 88 LYS A CA 1
ATOM 705 C C . LYS A 1 88 ? 10.970 8.208 9.693 1.00 88.31 88 LYS A C 1
ATOM 707 O O . LYS A 1 88 ? 11.729 8.977 10.275 1.00 88.31 88 LYS A O 1
ATOM 712 N N . GLU A 1 89 ? 11.175 7.757 8.464 1.00 89.31 89 GLU A N 1
ATOM 713 C CA . GLU A 1 89 ? 12.274 8.181 7.604 1.00 89.31 89 GLU A CA 1
ATOM 714 C C . GLU A 1 89 ? 11.876 9.329 6.659 1.00 89.31 89 GLU A C 1
ATOM 716 O O . GLU A 1 89 ? 12.675 9.697 5.807 1.00 89.31 89 GLU A O 1
ATOM 721 N N . TYR A 1 90 ? 10.679 9.917 6.817 1.00 86.81 90 TYR A N 1
ATOM 722 C CA . TYR A 1 90 ? 10.130 10.961 5.936 1.00 86.81 90 TYR A CA 1
ATOM 723 C C . TYR A 1 90 ? 10.063 10.537 4.463 1.00 86.81 90 TYR A C 1
ATOM 725 O O . TYR A 1 90 ? 10.395 11.290 3.556 1.00 86.81 90 TYR A O 1
ATOM 733 N N . ILE A 1 91 ? 9.629 9.302 4.228 1.00 91.19 91 ILE A N 1
ATOM 734 C CA . ILE A 1 91 ? 9.539 8.689 2.907 1.00 91.19 91 ILE A CA 1
ATOM 735 C C . ILE A 1 91 ? 8.071 8.562 2.491 1.00 91.19 91 ILE A C 1
ATOM 737 O O . ILE A 1 91 ? 7.220 8.074 3.250 1.00 91.19 91 ILE A O 1
ATOM 741 N N . LEU A 1 92 ? 7.778 8.960 1.255 1.00 92.00 92 LEU A N 1
ATOM 742 C CA . LEU A 1 92 ? 6.436 8.909 0.677 1.00 92.00 92 LEU A CA 1
ATOM 743 C C . LEU A 1 92 ? 6.175 7.586 -0.040 1.00 92.00 92 LEU A C 1
ATOM 745 O O . LEU A 1 92 ? 7.086 6.895 -0.501 1.00 92.00 92 LEU A O 1
ATOM 749 N N . ALA A 1 93 ? 4.898 7.236 -0.162 1.00 92.12 93 ALA A N 1
ATOM 750 C CA . ALA A 1 93 ? 4.452 6.121 -0.981 1.00 92.12 93 ALA A CA 1
ATOM 751 C C . ALA A 1 93 ? 3.963 6.639 -2.335 1.00 92.12 93 ALA A C 1
ATOM 753 O O . ALA A 1 93 ? 2.978 7.372 -2.415 1.00 92.12 93 ALA A O 1
ATOM 754 N N . GLY A 1 94 ? 4.635 6.228 -3.403 1.00 91.44 94 GLY A N 1
ATOM 755 C CA . GLY A 1 94 ? 4.171 6.417 -4.767 1.00 91.44 94 GLY A CA 1
ATOM 756 C C . GLY A 1 94 ? 3.152 5.335 -5.091 1.00 91.44 94 GLY A C 1
ATOM 757 O O . GLY A 1 94 ? 3.427 4.159 -4.878 1.00 91.44 94 GLY A O 1
ATOM 758 N N . ILE A 1 95 ? 1.967 5.697 -5.566 1.00 90.88 95 ILE A N 1
ATOM 759 C CA . ILE A 1 95 ? 0.899 4.733 -5.848 1.00 90.88 95 ILE A CA 1
ATOM 760 C C . ILE A 1 95 ? 0.617 4.634 -7.343 1.00 90.88 95 ILE A C 1
ATOM 762 O O . ILE A 1 95 ? 0.312 5.621 -8.008 1.00 90.88 95 ILE A O 1
ATOM 766 N N . ASP A 1 96 ? 0.673 3.400 -7.835 1.00 87.25 96 ASP A N 1
ATOM 767 C CA . ASP A 1 96 ? 0.230 2.983 -9.162 1.00 87.25 96 ASP A CA 1
ATOM 768 C C . ASP A 1 96 ? 0.903 3.776 -10.298 1.00 87.25 96 ASP A C 1
ATOM 770 O O . ASP A 1 96 ? 0.264 4.249 -11.232 1.00 87.25 96 ASP A O 1
ATOM 774 N N . TRP A 1 97 ? 2.224 3.945 -10.207 1.00 88.81 97 TRP A N 1
ATOM 775 C CA . TRP A 1 97 ? 2.986 4.707 -11.195 1.00 88.81 97 TRP A CA 1
ATOM 776 C C . TRP A 1 97 ? 2.812 4.131 -12.598 1.00 88.81 97 TRP A C 1
ATOM 778 O O . TRP A 1 97 ? 2.766 2.915 -12.795 1.00 88.81 97 TRP A O 1
ATOM 788 N N . ASN A 1 98 ? 2.712 5.022 -13.577 1.00 85.69 98 ASN A N 1
ATOM 789 C CA . ASN A 1 98 ? 2.620 4.658 -14.980 1.00 85.69 98 ASN A CA 1
ATOM 790 C C . ASN A 1 98 ? 4.018 4.223 -15.503 1.00 85.69 98 ASN A C 1
ATOM 792 O O . ASN A 1 98 ? 5.038 4.461 -14.851 1.00 85.69 98 ASN A O 1
ATOM 796 N N . PRO A 1 99 ? 4.132 3.619 -16.701 1.00 83.06 99 PRO A N 1
ATOM 797 C CA . PRO A 1 99 ? 5.433 3.244 -17.277 1.00 83.06 99 PRO A CA 1
ATOM 798 C C . PRO A 1 99 ? 6.340 4.440 -17.621 1.00 83.06 99 PRO A C 1
ATOM 800 O O . PRO A 1 99 ? 7.455 4.242 -18.090 1.00 83.06 99 PRO A O 1
ATOM 803 N N . LYS A 1 100 ? 5.874 5.679 -17.419 1.00 82.69 100 LYS A N 1
ATOM 804 C CA . LYS A 1 100 ? 6.694 6.894 -17.484 1.00 82.69 100 LYS A CA 1
ATOM 805 C C . LYS A 1 100 ? 7.210 7.331 -16.108 1.00 82.69 100 LYS A C 1
ATOM 807 O O . LYS A 1 100 ? 7.806 8.396 -16.019 1.00 82.69 100 LYS A O 1
ATOM 812 N N . LEU A 1 101 ? 6.994 6.516 -15.073 1.00 80.44 101 LEU A N 1
ATOM 813 C CA . LEU A 1 101 ? 7.359 6.785 -13.682 1.00 80.44 101 LEU A CA 1
ATOM 814 C C . LEU A 1 101 ? 6.618 7.988 -13.077 1.00 80.44 101 LEU A C 1
ATOM 816 O O . LEU A 1 101 ? 7.102 8.630 -12.156 1.00 80.44 101 LEU A O 1
ATOM 820 N N . GLU A 1 102 ? 5.418 8.272 -13.581 1.00 81.06 102 GLU A N 1
ATOM 821 C CA . GLU A 1 102 ? 4.529 9.311 -13.070 1.00 81.06 102 GLU A CA 1
ATOM 822 C C . GLU A 1 102 ? 3.389 8.654 -12.284 1.00 81.06 102 GLU A C 1
ATOM 824 O O . GLU A 1 102 ? 2.691 7.769 -12.791 1.00 81.06 102 GLU A O 1
ATOM 829 N N . GLY A 1 103 ? 3.149 9.109 -11.059 1.00 82.06 103 GLY A N 1
ATOM 830 C CA . GLY A 1 103 ? 1.996 8.687 -10.274 1.00 82.06 103 GLY A CA 1
ATOM 831 C C . GLY A 1 103 ? 1.797 9.558 -9.046 1.00 82.06 103 GLY A C 1
ATOM 832 O O . GLY A 1 103 ? 2.568 10.479 -8.793 1.00 82.06 103 GLY A O 1
ATOM 833 N N . ALA A 1 104 ? 0.734 9.289 -8.293 1.00 85.56 104 ALA A N 1
ATOM 834 C CA . ALA A 1 104 ? 0.435 10.083 -7.111 1.00 85.56 104 ALA A CA 1
ATOM 835 C C . ALA A 1 104 ? 1.376 9.721 -5.952 1.00 85.56 104 ALA A C 1
ATOM 837 O O . ALA A 1 104 ? 1.606 8.545 -5.661 1.00 85.56 104 ALA A O 1
ATOM 838 N N . GLU A 1 105 ? 1.885 10.740 -5.272 1.00 90.19 105 GLU A N 1
ATOM 839 C CA . GLU A 1 105 ? 2.697 10.619 -4.064 1.00 90.19 105 GLU A CA 1
ATOM 840 C C . GLU A 1 105 ? 1.802 10.865 -2.852 1.00 90.19 105 GLU A C 1
ATOM 842 O O . GLU A 1 105 ? 1.021 11.820 -2.812 1.00 90.19 105 GLU A O 1
ATOM 847 N N . VAL A 1 106 ? 1.838 9.959 -1.879 1.00 89.88 106 VAL A N 1
ATOM 848 C CA . VAL A 1 106 ? 0.980 10.039 -0.697 1.00 89.88 106 VAL A CA 1
ATOM 849 C C . VAL A 1 106 ? 1.751 9.705 0.567 1.00 89.88 106 VAL A C 1
ATOM 851 O O . VAL A 1 106 ? 2.629 8.841 0.568 1.00 89.88 106 VAL A O 1
ATOM 854 N N . ASP A 1 107 ? 1.360 10.332 1.673 1.00 90.81 107 ASP A N 1
ATOM 855 C CA . ASP A 1 107 ? 1.894 9.981 2.982 1.00 90.81 107 ASP A CA 1
ATOM 856 C C . ASP A 1 107 ? 1.598 8.522 3.312 1.00 90.81 107 ASP A C 1
ATOM 858 O O . ASP A 1 107 ? 0.462 8.035 3.220 1.00 90.81 107 ASP A O 1
ATOM 862 N N . SER A 1 108 ? 2.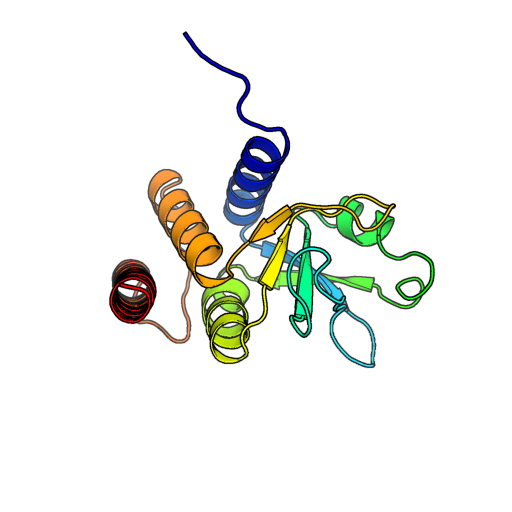639 7.826 3.745 1.00 92.19 108 SER A N 1
ATOM 863 C CA . SER A 1 108 ? 2.588 6.410 4.085 1.00 92.19 108 SER A CA 1
ATOM 864 C C . SER A 1 108 ? 1.604 6.120 5.231 1.00 92.19 108 SER A C 1
ATOM 866 O O . SER A 1 108 ? 0.878 5.124 5.170 1.00 92.19 108 SER A O 1
ATOM 868 N N . ILE A 1 109 ? 1.482 7.013 6.222 1.00 92.38 109 ILE A N 1
ATOM 869 C CA . ILE A 1 109 ? 0.508 6.895 7.328 1.00 92.38 109 ILE A CA 1
ATOM 870 C C . ILE A 1 109 ? -0.928 7.175 6.875 1.00 92.38 109 ILE A C 1
ATOM 872 O O . ILE A 1 109 ? -1.838 6.432 7.252 1.00 92.38 109 ILE A O 1
ATOM 876 N N . ASP A 1 110 ? -1.157 8.196 6.043 1.00 91.62 110 ASP A N 1
ATOM 877 C CA . ASP A 1 110 ? -2.490 8.477 5.484 1.00 91.62 110 ASP A CA 1
ATOM 878 C C . ASP A 1 110 ? -2.971 7.306 4.616 1.00 91.62 110 ASP A C 1
ATOM 880 O O . ASP A 1 110 ? -4.123 6.868 4.720 1.00 91.62 110 ASP A O 1
ATOM 884 N N . LEU A 1 111 ? -2.074 6.745 3.799 1.00 91.88 111 LEU A N 1
ATOM 885 C CA . LEU A 1 111 ? -2.350 5.555 3.004 1.00 91.88 111 LEU A CA 1
ATOM 886 C C . LEU A 1 111 ? -2.679 4.350 3.893 1.00 91.88 111 LEU A C 1
ATOM 888 O O . LEU A 1 111 ? -3.680 3.673 3.648 1.00 91.88 111 LEU A O 1
ATOM 892 N N . ALA A 1 112 ? -1.889 4.104 4.942 1.00 92.94 112 ALA A N 1
ATOM 893 C CA . ALA A 1 112 ? -2.149 3.028 5.893 1.00 92.94 112 ALA A CA 1
ATOM 894 C C . ALA A 1 112 ? -3.527 3.172 6.544 1.00 92.94 112 ALA A C 1
ATOM 896 O O . ALA A 1 112 ? -4.287 2.204 6.599 1.00 92.94 112 ALA A O 1
ATOM 897 N N . LEU A 1 113 ? -3.891 4.383 6.970 1.00 92.94 113 LEU A N 1
ATOM 898 C CA . LEU A 1 113 ? -5.189 4.652 7.581 1.00 92.94 113 LEU A CA 1
ATOM 899 C C . LEU A 1 113 ? -6.326 4.331 6.606 1.00 92.94 113 LEU A C 1
ATOM 901 O O . LEU A 1 113 ? -7.294 3.664 6.974 1.00 92.94 113 LEU A O 1
ATOM 905 N N . LYS A 1 114 ? -6.195 4.751 5.346 1.00 93.00 114 LYS A N 1
ATOM 906 C CA . LYS A 1 114 ? -7.195 4.487 4.303 1.00 93.00 114 LYS A CA 1
ATOM 907 C C . LYS A 1 114 ? -7.328 2.998 3.982 1.00 93.00 114 LYS A C 1
ATOM 909 O O . LYS A 1 114 ? -8.447 2.503 3.851 1.00 93.00 114 LYS A O 1
ATOM 914 N N . LEU A 1 115 ? -6.218 2.263 3.922 1.00 92.38 115 LEU A N 1
ATOM 915 C CA . LEU A 1 115 ? -6.216 0.803 3.763 1.00 92.38 115 LEU A CA 1
ATOM 916 C C . LEU A 1 115 ? -6.918 0.107 4.933 1.00 92.38 115 LEU A C 1
ATOM 918 O O . LEU A 1 115 ? -7.722 -0.799 4.719 1.00 92.38 115 LEU A O 1
ATOM 922 N N . VAL A 1 116 ? -6.665 0.551 6.165 1.00 92.44 116 VAL A N 1
ATOM 923 C CA . VAL A 1 116 ? -7.315 0.032 7.376 1.00 92.44 116 VAL A CA 1
ATOM 924 C C . VAL A 1 116 ? -8.824 0.300 7.367 1.00 92.44 116 VAL A C 1
ATOM 926 O O . VAL A 1 116 ? -9.623 -0.596 7.655 1.00 92.44 116 VAL A O 1
ATOM 929 N N . GLN A 1 117 ? -9.235 1.506 6.980 1.00 92.19 117 GLN A N 1
ATOM 930 C CA . GLN A 1 117 ? -10.648 1.853 6.835 1.00 92.19 117 GLN A CA 1
ATOM 931 C C . GLN A 1 117 ? -11.333 1.004 5.759 1.00 92.19 117 GLN A C 1
ATOM 933 O O . GLN A 1 117 ? -12.441 0.504 5.980 1.00 92.19 117 GLN A O 1
ATOM 938 N N . GLU A 1 118 ? -10.674 0.786 4.621 1.00 92.94 118 GLU A N 1
ATOM 939 C CA . GLU A 1 118 ? -11.215 -0.047 3.548 1.00 92.94 118 GLU A CA 1
ATOM 940 C C . GLU A 1 118 ? -11.254 -1.535 3.942 1.00 92.94 118 GLU A C 1
ATOM 942 O O . GLU A 1 118 ? -12.241 -2.214 3.665 1.00 92.94 118 GLU A O 1
ATOM 947 N N . LEU A 1 119 ? -10.268 -2.044 4.690 1.00 91.69 119 LEU A N 1
ATOM 948 C CA . LEU A 1 119 ? -10.317 -3.383 5.300 1.00 91.69 119 LEU A CA 1
ATOM 949 C C . LEU A 1 119 ? -11.569 -3.555 6.169 1.00 91.69 119 LEU A C 1
ATOM 951 O O . LEU A 1 119 ? -12.289 -4.547 6.030 1.00 91.69 119 LEU A O 1
ATOM 955 N N . LYS A 1 120 ? -11.875 -2.569 7.023 1.00 89.94 120 LYS A N 1
ATOM 956 C CA . LYS A 1 120 ? -13.082 -2.572 7.871 1.00 89.94 120 LYS A CA 1
ATOM 957 C C . LYS A 1 120 ? -14.357 -2.528 7.036 1.00 89.94 120 LYS A C 1
ATOM 959 O O . LYS A 1 120 ? -15.305 -3.259 7.328 1.00 89.94 120 LYS A O 1
ATOM 964 N N . LYS A 1 121 ? -14.380 -1.713 5.983 1.00 91.62 121 LYS A N 1
ATOM 965 C CA . LYS A 1 121 ? -15.521 -1.582 5.067 1.00 91.62 121 LYS A CA 1
ATOM 966 C C . LYS A 1 121 ? -15.778 -2.868 4.279 1.00 91.62 121 LYS A C 1
ATOM 968 O O . LYS A 1 121 ? -16.928 -3.290 4.172 1.00 91.62 121 LYS A O 1
ATOM 973 N N . GLN A 1 122 ? -14.724 -3.541 3.827 1.00 90.25 122 GLN A N 1
ATOM 974 C CA . GLN A 1 122 ? -14.794 -4.857 3.185 1.00 90.25 122 GLN A CA 1
ATOM 975 C C . GLN A 1 122 ? -14.942 -6.021 4.182 1.00 90.25 122 GLN A C 1
ATOM 977 O O . GLN A 1 122 ? -15.051 -7.171 3.760 1.00 90.25 122 GLN A O 1
ATOM 982 N N . LYS A 1 123 ? -14.969 -5.745 5.497 1.00 88.31 123 LYS A N 1
ATOM 983 C CA . LYS A 1 123 ? -15.008 -6.741 6.585 1.00 88.31 123 LYS A CA 1
ATOM 984 C C . LYS A 1 123 ? -13.922 -7.813 6.450 1.00 88.31 123 LYS A C 1
ATOM 986 O O . LYS A 1 123 ? -14.157 -8.987 6.730 1.00 88.31 123 LYS A O 1
ATOM 991 N N . LYS A 1 124 ? -12.738 -7.407 5.999 1.00 85.94 124 LYS A N 1
ATOM 992 C CA . LYS A 1 124 ? -11.580 -8.283 5.873 1.00 85.94 124 LYS A CA 1
ATOM 993 C C . LYS A 1 124 ? -10.756 -8.279 7.148 1.00 85.94 124 LYS A C 1
ATOM 995 O O . LYS A 1 124 ? -10.503 -7.238 7.748 1.00 85.94 124 LYS A O 1
ATOM 1000 N N . GLU A 1 125 ? -10.297 -9.465 7.517 1.00 80.50 125 GLU A N 1
ATOM 1001 C CA . GLU A 1 125 ? -9.400 -9.657 8.646 1.00 80.50 125 GLU A CA 1
ATOM 1002 C C . GLU A 1 125 ? -7.959 -9.727 8.142 1.00 80.50 125 GLU A C 1
ATOM 1004 O O . GLU A 1 125 ? -7.619 -10.561 7.301 1.00 80.50 125 GLU A O 1
ATOM 1009 N N . VAL A 1 126 ? -7.109 -8.847 8.668 1.00 84.69 126 VAL A N 1
ATOM 1010 C CA . VAL A 1 126 ? -5.664 -8.861 8.432 1.00 84.69 126 VAL A CA 1
ATOM 1011 C C . VAL A 1 126 ? -4.959 -9.289 9.716 1.00 84.69 126 VAL A C 1
ATOM 1013 O O . VAL A 1 126 ? -5.267 -8.801 10.805 1.00 84.69 126 VAL A O 1
ATOM 1016 N N . LYS A 1 127 ? -4.025 -10.236 9.600 1.00 84.69 127 LYS A N 1
ATOM 1017 C CA . LYS A 1 127 ? -3.237 -10.720 10.737 1.00 84.69 127 LYS A CA 1
ATOM 1018 C C . LYS A 1 127 ? -2.012 -9.835 10.923 1.00 84.69 127 LYS A C 1
ATOM 1020 O O . LYS A 1 127 ? -0.966 -10.095 10.338 1.00 84.69 127 LYS A O 1
ATOM 1025 N N . LEU A 1 128 ? -2.185 -8.800 11.733 1.00 86.12 128 LEU A N 1
ATOM 1026 C CA . LEU A 1 128 ? -1.104 -7.929 12.177 1.00 86.12 128 LEU A CA 1
ATOM 1027 C C . LEU A 1 128 ? -0.149 -8.709 13.100 1.00 86.12 128 LEU A C 1
ATOM 1029 O O . LEU A 1 128 ? -0.599 -9.493 13.941 1.00 86.12 128 LEU A O 1
ATOM 1033 N N . LYS A 1 129 ? 1.160 -8.554 12.896 1.00 85.75 129 LYS A N 1
ATOM 1034 C CA . LYS A 1 129 ? 2.222 -9.223 13.671 1.00 85.75 129 LYS A CA 1
ATOM 1035 C C . LYS A 1 129 ? 2.745 -8.347 14.812 1.00 85.75 129 LYS A C 1
ATOM 1037 O O . LYS A 1 129 ? 3.120 -8.874 15.857 1.00 85.75 129 LYS A O 1
ATOM 1042 N N . LEU A 1 130 ? 2.805 -7.038 14.596 1.00 86.56 130 LEU A N 1
ATOM 1043 C CA . LEU A 1 130 ? 3.310 -6.024 15.522 1.00 86.56 130 LEU A CA 1
ATOM 1044 C C . LEU A 1 130 ? 2.193 -5.431 16.392 1.00 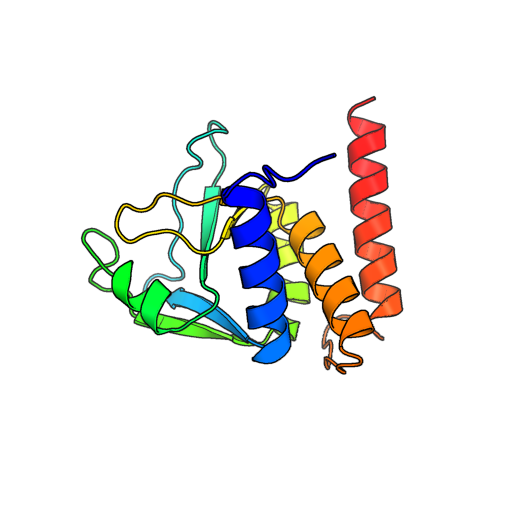86.56 130 LEU A C 1
ATOM 1046 O O . LEU A 1 130 ? 2.457 -5.033 17.526 1.00 86.56 130 LEU A O 1
ATOM 1050 N N . TYR A 1 131 ? 0.948 -5.422 15.908 1.00 86.88 131 TYR A N 1
ATOM 1051 C CA . TYR A 1 131 ? -0.201 -4.868 16.636 1.00 86.88 131 TYR A CA 1
ATOM 1052 C C . TYR A 1 131 ? -1.206 -5.938 17.074 1.00 86.88 131 TYR A C 1
ATOM 1054 O O . TYR A 1 131 ? -1.394 -6.963 16.423 1.00 86.88 131 TYR A O 1
ATOM 1062 N N . LYS A 1 132 ? -1.908 -5.678 18.188 1.00 83.81 132 LYS A N 1
ATOM 1063 C CA . LYS A 1 132 ? -2.890 -6.617 18.769 1.00 83.81 132 LYS A CA 1
ATOM 1064 C C . LYS A 1 132 ? -4.101 -6.843 17.870 1.00 83.81 132 LYS A C 1
ATOM 1066 O O . LYS A 1 132 ? -4.673 -7.929 17.865 1.00 83.81 132 LYS A O 1
ATOM 1071 N N . ASN A 1 133 ? -4.557 -5.786 17.207 1.00 87.62 133 ASN A N 1
ATOM 1072 C CA . ASN A 1 133 ? -5.700 -5.802 16.308 1.00 87.62 133 ASN A CA 1
ATOM 1073 C C . ASN A 1 133 ? -5.694 -4.547 15.426 1.00 87.62 133 ASN A C 1
ATOM 1075 O O . ASN A 1 133 ? -4.970 -3.586 15.684 1.00 87.62 133 ASN A O 1
ATOM 1079 N N . LEU A 1 134 ? -6.549 -4.563 14.405 1.00 87.81 134 LEU A N 1
ATOM 1080 C CA . LEU A 1 134 ? -6.678 -3.481 13.437 1.00 87.81 134 LEU A CA 1
ATOM 1081 C C . LEU A 1 134 ? -7.107 -2.143 14.064 1.00 87.81 134 LEU A C 1
ATOM 1083 O O . LEU A 1 134 ? -6.691 -1.097 13.586 1.00 87.81 134 LEU A O 1
ATOM 1087 N N . ALA A 1 135 ? -7.917 -2.162 15.126 1.00 89.19 135 ALA A N 1
ATOM 1088 C CA . ALA A 1 135 ? -8.387 -0.940 15.780 1.00 89.19 135 ALA A CA 1
ATOM 1089 C C . ALA A 1 135 ? -7.281 -0.244 16.590 1.00 89.19 135 ALA A C 1
ATOM 1091 O O . ALA A 1 135 ? -7.212 0.980 16.599 1.00 89.19 135 ALA A O 1
ATOM 1092 N N . ASP A 1 136 ? -6.409 -1.014 17.242 1.00 90.25 136 ASP A N 1
ATOM 1093 C CA . ASP A 1 136 ? -5.238 -0.501 17.962 1.00 90.25 136 ASP A CA 1
ATOM 1094 C C . ASP A 1 136 ? -4.249 0.152 16.986 1.00 90.25 136 ASP A C 1
ATOM 1096 O O . ASP A 1 136 ? -3.777 1.263 17.218 1.00 90.25 136 ASP A O 1
ATOM 1100 N N . PHE A 1 137 ? -4.029 -0.496 15.838 1.00 91.38 137 PHE A N 1
ATOM 1101 C CA . PHE A 1 137 ? -3.224 0.056 14.754 1.00 91.38 137 PHE A CA 1
ATOM 1102 C C . PHE A 1 137 ? -3.847 1.325 14.151 1.00 91.38 137 PHE A C 1
ATOM 1104 O O . PHE A 1 137 ? -3.165 2.337 14.041 1.00 91.38 137 PHE A O 1
ATOM 1111 N N . GLU A 1 138 ? -5.148 1.313 13.830 1.00 92.19 138 GLU A N 1
ATOM 1112 C CA . GLU A 1 138 ? -5.883 2.490 13.334 1.00 92.19 138 GLU A CA 1
ATOM 1113 C C . GLU A 1 138 ? -5.743 3.685 14.278 1.00 92.19 138 GLU A C 1
ATOM 1115 O O . GLU A 1 138 ? -5.494 4.805 13.834 1.00 92.19 138 GLU A O 1
ATOM 1120 N N . LYS A 1 139 ? -5.886 3.439 15.583 1.00 91.81 139 LYS A N 1
ATOM 1121 C CA . LYS A 1 139 ? -5.760 4.476 16.600 1.00 91.81 139 LYS A CA 1
ATOM 1122 C C . LYS A 1 139 ? -4.356 5.081 16.603 1.00 91.81 139 LYS A C 1
ATOM 1124 O O . LYS A 1 139 ? -4.241 6.299 16.589 1.00 91.81 139 LYS A O 1
ATOM 1129 N N . MET A 1 140 ? -3.318 4.248 16.550 1.00 92.12 140 MET A N 1
ATOM 1130 C CA . MET A 1 140 ? -1.934 4.719 16.479 1.00 92.12 140 MET A CA 1
ATOM 1131 C C . MET A 1 140 ? -1.694 5.600 15.247 1.00 92.12 140 MET A C 1
ATOM 1133 O O . MET A 1 140 ? -1.117 6.674 15.381 1.00 92.12 140 MET A O 1
ATOM 1137 N N . LEU A 1 141 ? -2.192 5.201 14.069 1.00 92.88 141 LEU A N 1
ATOM 1138 C CA . LEU A 1 141 ? -2.073 6.012 12.850 1.00 92.88 141 LEU A CA 1
ATOM 1139 C C . LEU A 1 141 ? -2.760 7.376 12.999 1.00 92.88 141 LEU A C 1
ATOM 1141 O O . LEU A 1 141 ? -2.203 8.393 12.596 1.00 92.88 141 LEU A O 1
ATOM 1145 N N . LEU A 1 142 ? -3.963 7.404 13.583 1.00 92.38 142 LEU A N 1
ATOM 1146 C CA . LEU A 1 142 ? -4.692 8.648 13.842 1.00 92.38 142 LEU A CA 1
ATOM 1147 C C . LEU A 1 142 ? -3.934 9.554 14.812 1.00 92.38 142 LEU A C 1
ATOM 1149 O O . LEU A 1 142 ? -3.799 10.740 14.530 1.00 92.38 142 LEU A O 1
ATOM 1153 N N . GLU A 1 143 ? -3.410 8.994 15.904 1.00 92.38 143 GLU A N 1
ATOM 1154 C CA . GLU A 1 143 ? -2.616 9.738 16.884 1.00 92.38 143 GLU A CA 1
ATOM 1155 C C . GLU A 1 143 ? -1.402 10.390 16.207 1.00 92.38 143 GLU A C 1
ATOM 1157 O O . GLU A 1 143 ? -1.213 11.594 16.356 1.00 92.38 143 GLU A O 1
ATOM 1162 N N . VAL A 1 144 ? -0.661 9.648 15.377 1.00 91.00 144 VAL A N 1
ATOM 1163 C CA . VAL A 1 144 ? 0.481 10.179 14.610 1.00 91.00 144 VAL A CA 1
ATOM 1164 C C . VAL A 1 144 ? 0.064 11.334 13.691 1.00 91.00 144 VAL A C 1
ATOM 1166 O O . VAL A 1 144 ? 0.653 12.411 13.759 1.00 91.00 144 VAL A O 1
ATOM 1169 N N . ILE A 1 145 ? -0.992 11.157 12.888 1.00 89.94 145 ILE A N 1
ATOM 1170 C CA . ILE A 1 145 ? -1.493 12.207 11.979 1.00 89.94 145 ILE A CA 1
ATOM 1171 C C . ILE A 1 145 ? -1.929 13.454 12.763 1.00 89.94 145 ILE A C 1
ATOM 1173 O O . ILE A 1 145 ? -1.727 14.588 12.324 1.00 89.94 145 ILE A O 1
ATOM 1177 N N . GLU A 1 146 ? -2.582 13.270 13.910 1.00 90.19 146 GLU A N 1
ATOM 1178 C CA . GLU A 1 146 ? -3.006 14.375 14.767 1.00 90.19 146 GLU A CA 1
ATOM 1179 C C . GLU A 1 146 ? -1.821 15.108 15.402 1.00 90.19 146 GLU A C 1
ATOM 1181 O O . GLU A 1 146 ? -1.880 16.333 15.534 1.00 90.19 146 GLU A O 1
ATOM 1186 N N . GLU A 1 147 ? -0.767 14.395 15.800 1.00 88.44 147 GLU A N 1
ATOM 1187 C CA . GLU A 1 147 ? 0.450 15.004 16.340 1.00 88.44 147 GLU A CA 1
ATOM 1188 C C . GLU A 1 147 ? 1.178 15.838 15.284 1.00 88.44 147 GLU A C 1
ATOM 1190 O O . GLU A 1 147 ? 1.483 16.999 15.554 1.00 88.44 147 GLU A O 1
ATOM 1195 N N . GLU A 1 148 ? 1.344 15.333 14.061 1.00 84.81 148 GLU A N 1
ATOM 1196 C CA . GLU A 1 148 ? 1.931 16.115 12.963 1.00 84.81 148 GLU A CA 1
ATOM 1197 C C . GLU A 1 148 ? 1.162 17.396 12.675 1.00 84.81 148 GLU A C 1
ATOM 1199 O O . GLU A 1 148 ? 1.735 18.484 12.601 1.00 84.81 148 GLU A O 1
ATOM 1204 N N . ARG A 1 149 ? -0.166 17.286 12.560 1.00 83.31 149 ARG A N 1
ATOM 1205 C CA . ARG A 1 149 ? -1.035 18.442 12.315 1.00 83.31 149 ARG A CA 1
ATOM 1206 C C . ARG A 1 149 ? -0.951 19.476 13.433 1.00 83.31 149 ARG A C 1
ATOM 1208 O O . ARG A 1 149 ? -1.131 20.659 13.164 1.00 83.31 149 ARG A O 1
ATOM 1215 N N . LYS A 1 150 ? -0.704 19.051 14.677 1.00 81.62 150 LYS A N 1
ATOM 1216 C CA . LYS A 1 150 ? -0.471 19.963 15.807 1.00 81.62 150 LYS A CA 1
ATOM 1217 C C . LYS A 1 150 ? 0.912 20.594 15.760 1.00 81.62 150 LYS A C 1
ATOM 1219 O O . LYS A 1 150 ? 1.029 21.751 16.128 1.00 81.62 150 LYS A O 1
ATOM 1224 N N . SER A 1 151 ? 1.939 19.865 15.333 1.00 77.56 151 SER A N 1
ATOM 1225 C CA . SER A 1 151 ? 3.296 20.402 15.192 1.00 77.56 151 SER A CA 1
ATOM 1226 C C . SER A 1 151 ? 3.429 21.425 14.058 1.00 77.56 151 SER A C 1
ATOM 1228 O O . SER A 1 151 ? 4.339 22.248 14.098 1.00 77.56 151 SER A O 1
ATOM 1230 N N . LEU A 1 152 ? 2.530 21.384 13.071 1.00 67.56 152 LEU A N 1
ATOM 1231 C CA . LEU A 1 152 ? 2.478 22.306 11.930 1.00 67.56 152 LEU A CA 1
ATOM 1232 C C . LEU A 1 152 ? 1.612 23.567 12.167 1.00 67.56 152 LEU A C 1
ATOM 1234 O O . LEU A 1 152 ? 1.632 24.462 11.322 1.00 67.56 152 LEU A O 1
ATOM 1238 N N . ASN A 1 153 ? 0.867 23.647 13.281 1.00 53.78 153 ASN A N 1
ATOM 1239 C CA . ASN A 1 153 ? -0.027 24.762 13.651 1.00 53.78 153 ASN A CA 1
ATOM 1240 C C . ASN A 1 153 ? 0.530 25.600 14.810 1.00 53.78 153 ASN A C 1
ATOM 1242 O O . ASN A 1 153 ? 0.306 26.832 14.790 1.00 53.78 153 ASN A O 1
#

Radius of gyration: 15.31 Å; chains: 1; bounding box: 43×36×36 Å

pLDDT: mean 86.87, std 9.15, range [39.91, 94.06]

Sequence (153 aa):
MSIAESDAELQKQQFIIQSVTQGKVWGLHCEQGWSNADSCDLEDTVVYPFWSTEELAQLCAVDEWSVYAPKYLDLSEFLENWCVGMYKEYILAGIDWNPKLEGAEVDSIDLALKLVQELKKQKKEVKLKLYKNLADFEKMLLEVIEEERKSLN